Protein AF-A0AAV6AER6-F1 (afdb_monomer_lite)

Foldseek 3Di:
DVQQLVVVLVVCVVQDDPLVSVLSRCLVLLLCLVCVVVVVHPSCSLVVCPPPPNSVVSNCCSVPPNNVPPDPPDDDDDPVVCVVVCCVSRDDDDDDDD

Radius of gyration: 15.79 Å; chains: 1; bounding box: 26×46×36 Å

Structure (mmCIF, N/CA/C/O backbone):
data_AF-A0AAV6AER6-F1
#
_entry.id   AF-A0AAV6AER6-F1
#
loop_
_atom_site.group_PDB
_atom_site.id
_atom_site.type_symbol
_atom_site.label_atom_id
_atom_site.label_alt_id
_atom_site.label_comp_id
_atom_site.label_asym_id
_atom_site.label_entity_id
_atom_site.label_seq_id
_atom_site.pdbx_PDB_ins_code
_atom_site.Cartn_x
_atom_site.Cartn_y
_atom_site.Cartn_z
_atom_site.occupancy
_atom_site.B_iso_or_equiv
_atom_site.auth_seq_id
_atom_site.auth_comp_id
_atom_site.auth_asym_id
_atom_site.auth_atom_id
_atom_site.pdbx_PDB_model_num
ATOM 1 N N . PRO A 1 1 ? 12.482 1.322 3.821 1.00 61.44 1 PRO A N 1
ATOM 2 C CA . PRO A 1 1 ? 12.654 2.664 4.436 1.00 61.44 1 PRO A CA 1
ATOM 3 C C . PRO A 1 1 ? 11.960 2.686 5.803 1.00 61.44 1 PRO A C 1
ATOM 5 O O . PRO A 1 1 ? 11.039 1.902 5.987 1.00 61.44 1 PRO A O 1
ATOM 8 N N . PHE A 1 2 ? 12.405 3.508 6.757 1.00 86.50 2 PHE A N 1
ATOM 9 C CA . PHE A 1 2 ? 11.924 3.424 8.149 1.00 86.50 2 PHE A CA 1
ATOM 10 C C . P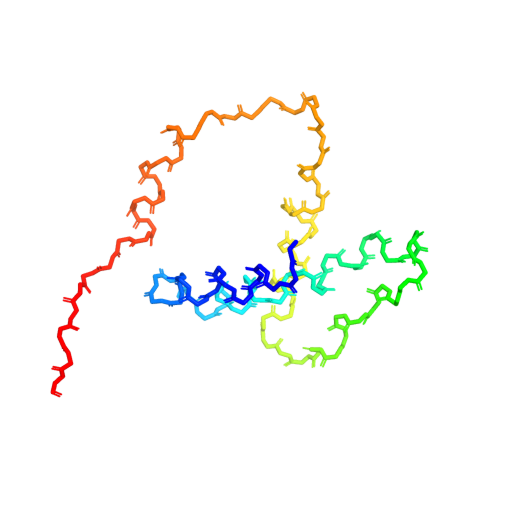HE A 1 2 ? 10.438 3.766 8.330 1.00 86.50 2 PHE A C 1
ATOM 12 O O . PHE A 1 2 ? 9.812 3.248 9.243 1.00 86.50 2 PHE A O 1
ATOM 19 N N . ASN A 1 3 ? 9.883 4.615 7.466 1.00 93.75 3 ASN A N 1
ATOM 20 C CA . ASN A 1 3 ? 8.526 5.142 7.602 1.00 93.75 3 ASN A CA 1
ATOM 21 C C . ASN A 1 3 ? 7.871 5.432 6.238 1.00 93.75 3 ASN A C 1
ATOM 23 O O . ASN A 1 3 ? 7.157 6.420 6.079 1.00 93.75 3 ASN A O 1
ATOM 27 N N . HIS A 1 4 ? 8.138 4.614 5.209 1.00 96.19 4 HIS A N 1
ATOM 28 C CA . HIS A 1 4 ? 7.622 4.912 3.862 1.00 96.19 4 HIS A CA 1
ATOM 29 C C . HIS A 1 4 ? 6.094 4.933 3.799 1.00 96.19 4 HIS A C 1
ATOM 31 O O . HIS A 1 4 ? 5.558 5.733 3.038 1.00 96.19 4 HIS A O 1
ATOM 37 N N . GLY A 1 5 ? 5.417 4.105 4.604 1.00 96.50 5 GLY A N 1
ATOM 38 C CA . GLY A 1 5 ? 3.957 4.111 4.726 1.00 96.50 5 GLY A CA 1
ATOM 39 C C . GLY A 1 5 ? 3.424 5.475 5.170 1.00 96.50 5 GLY A C 1
ATOM 40 O O . GLY A 1 5 ? 2.573 6.046 4.496 1.00 96.50 5 GLY A O 1
ATOM 41 N N . GLU A 1 6 ? 3.996 6.048 6.232 1.00 96.06 6 GLU A N 1
ATOM 42 C CA . GLU A 1 6 ? 3.628 7.379 6.745 1.00 96.06 6 GLU A CA 1
ATOM 43 C C . GLU A 1 6 ? 3.915 8.495 5.731 1.00 96.06 6 GLU A C 1
ATOM 45 O O . GLU A 1 6 ? 3.109 9.402 5.530 1.00 96.06 6 GLU A O 1
ATOM 50 N N . VAL A 1 7 ? 5.074 8.439 5.064 1.00 97.00 7 VAL A N 1
ATOM 51 C CA . VAL A 1 7 ? 5.459 9.461 4.079 1.00 97.00 7 VAL A CA 1
ATOM 52 C C . VAL A 1 7 ? 4.507 9.443 2.884 1.00 97.00 7 VAL A C 1
ATOM 54 O O . VAL A 1 7 ? 4.030 10.496 2.457 1.00 97.00 7 VAL A O 1
ATOM 57 N N . VAL A 1 8 ? 4.218 8.261 2.329 1.00 95.88 8 VAL A N 1
ATOM 58 C CA . VAL A 1 8 ? 3.359 8.156 1.144 1.00 95.88 8 VAL A CA 1
ATOM 59 C C . VAL A 1 8 ? 1.896 8.444 1.480 1.00 95.88 8 VAL A C 1
ATOM 61 O O . VAL A 1 8 ? 1.219 9.109 0.692 1.00 95.88 8 VAL A O 1
ATOM 64 N N . SER A 1 9 ? 1.414 8.019 2.654 1.00 97.06 9 SER A N 1
ATOM 65 C CA . SER A 1 9 ? 0.050 8.313 3.091 1.00 97.06 9 SER A CA 1
ATOM 66 C C . SER A 1 9 ? -0.140 9.816 3.289 1.00 97.06 9 SER A C 1
ATOM 68 O O . SER A 1 9 ? -1.119 10.361 2.785 1.00 97.06 9 SER A O 1
ATOM 70 N N . ALA A 1 10 ? 0.831 10.521 3.880 1.00 97.12 10 ALA A N 1
ATOM 71 C CA . ALA A 1 10 ? 0.778 11.973 4.045 1.00 97.12 10 ALA A CA 1
ATOM 72 C C . ALA A 1 10 ? 0.700 12.727 2.706 1.00 97.12 10 ALA A C 1
ATOM 74 O O . ALA A 1 10 ? -0.084 13.669 2.575 1.00 97.12 10 ALA A O 1
ATOM 75 N N . ILE A 1 11 ? 1.472 12.302 1.699 1.00 96.12 11 ILE A N 1
ATOM 76 C CA . ILE A 1 11 ? 1.453 12.902 0.354 1.00 96.12 11 ILE A CA 1
ATOM 77 C C . ILE A 1 11 ? 0.108 12.656 -0.342 1.00 96.12 11 ILE A C 1
ATOM 79 O O . ILE A 1 11 ? -0.439 13.558 -0.977 1.00 96.12 11 ILE A O 1
ATOM 83 N N . LEU A 1 12 ? -0.422 11.433 -0.245 1.00 96.62 12 LEU A N 1
ATOM 84 C CA . LEU A 1 12 ? -1.604 11.011 -0.998 1.00 96.62 12 LEU A CA 1
ATOM 85 C C . LEU A 1 12 ? -2.930 11.279 -0.284 1.00 96.62 12 LEU A C 1
ATOM 87 O O . LEU A 1 12 ? -3.965 11.279 -0.948 1.00 96.62 12 LEU A O 1
ATOM 91 N N . LYS A 1 13 ? -2.918 11.581 1.020 1.00 95.81 13 LYS A N 1
ATOM 92 C CA . LYS A 1 13 ? -4.101 11.855 1.851 1.00 95.81 13 LYS A CA 1
ATOM 93 C C . LYS A 1 13 ? -5.169 12.740 1.194 1.00 95.81 13 LY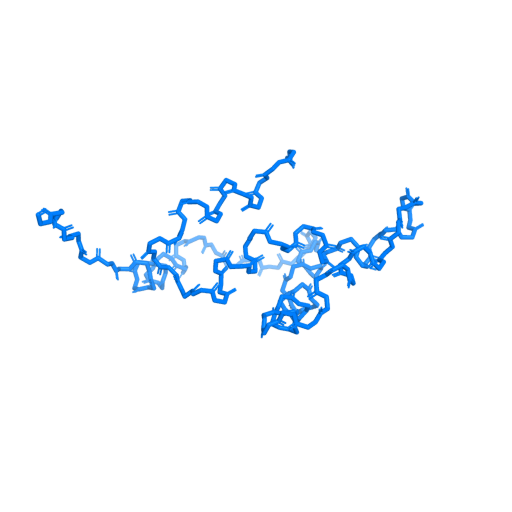S A C 1
ATOM 95 O O . LYS A 1 13 ? -6.337 12.370 1.274 1.00 95.81 13 LYS A O 1
ATOM 100 N N . PRO A 1 14 ? -4.852 13.880 0.546 1.00 94.19 14 PRO A N 1
ATOM 101 C CA . PRO A 1 14 ? -5.899 14.704 -0.054 1.00 94.19 14 PRO A CA 1
ATOM 102 C C . PRO A 1 14 ? -6.493 14.093 -1.330 1.00 94.19 14 PRO A C 1
ATOM 104 O O . PRO A 1 14 ? -7.571 14.507 -1.743 1.00 94.19 14 PRO A O 1
ATOM 107 N N . PHE A 1 15 ? -5.838 13.122 -1.964 1.00 95.62 15 PHE A N 1
ATOM 108 C CA . PHE A 1 15 ? -6.218 12.590 -3.276 1.00 95.62 15 PHE A CA 1
ATOM 109 C C . PHE A 1 15 ? -6.893 11.218 -3.223 1.00 95.62 15 PHE A C 1
ATOM 111 O O . PHE A 1 15 ? -7.456 10.784 -4.224 1.00 95.62 15 PHE A O 1
ATOM 118 N N . VAL A 1 16 ? -6.844 10.524 -2.085 1.00 95.56 16 VAL A N 1
ATOM 119 C CA . VAL A 1 16 ? -7.357 9.153 -1.956 1.00 95.56 16 VAL A CA 1
ATOM 120 C C . VAL A 1 16 ? -8.444 9.052 -0.889 1.00 95.56 16 VAL A C 1
ATOM 122 O O . VAL A 1 16 ? -8.565 9.901 -0.010 1.00 95.56 16 VAL A O 1
ATOM 125 N N . SER A 1 17 ? -9.259 8.000 -0.968 1.00 96.31 17 SER A N 1
ATOM 126 C CA . SER A 1 17 ? -10.248 7.665 0.065 1.00 96.31 17 SER A CA 1
ATOM 127 C C . SER A 1 17 ? -9.583 7.375 1.414 1.00 96.31 17 SER A C 1
ATOM 129 O O . SER A 1 17 ? -8.449 6.898 1.435 1.00 96.31 17 SER A O 1
ATOM 131 N N . GLU A 1 18 ? -10.329 7.508 2.511 1.00 97.62 18 GLU A N 1
ATOM 132 C CA . GLU A 1 18 ? -9.878 7.127 3.857 1.00 97.62 18 GLU A CA 1
ATOM 133 C C . GLU A 1 18 ? -9.349 5.684 3.927 1.00 97.62 18 GLU A C 1
ATOM 135 O O . GLU A 1 18 ? -8.258 5.470 4.451 1.00 97.62 18 GLU A O 1
ATOM 140 N N . ALA A 1 19 ? -10.040 4.726 3.295 1.00 98.31 19 ALA A N 1
ATOM 141 C CA . ALA A 1 19 ? -9.599 3.331 3.221 1.00 98.31 19 ALA A CA 1
ATOM 142 C C . ALA A 1 19 ? -8.200 3.191 2.597 1.00 98.31 19 ALA A C 1
ATOM 144 O O . ALA A 1 19 ? -7.315 2.560 3.170 1.00 98.31 19 ALA A O 1
ATOM 145 N N . ASN A 1 20 ? -7.973 3.841 1.451 1.00 97.94 20 ASN A N 1
ATOM 146 C CA . ASN A 1 20 ? -6.672 3.825 0.783 1.00 97.94 20 ASN A CA 1
ATOM 147 C C . ASN A 1 20 ? -5.588 4.589 1.546 1.00 97.94 20 ASN A C 1
ATOM 149 O O . ASN A 1 20 ? -4.442 4.157 1.549 1.00 97.94 20 ASN A O 1
ATOM 153 N N . HIS A 1 21 ? -5.929 5.700 2.196 1.00 98.12 21 HIS A N 1
ATOM 154 C CA . HIS A 1 21 ? -4.994 6.409 3.066 1.00 98.12 21 HIS A CA 1
ATOM 155 C C . HIS A 1 21 ? -4.541 5.506 4.223 1.00 98.12 21 HIS A C 1
ATOM 157 O O . HIS A 1 21 ? -3.342 5.356 4.451 1.00 98.12 21 HIS A O 1
ATOM 163 N N . TRP A 1 22 ? -5.494 4.851 4.894 1.00 98.50 22 TRP A N 1
ATOM 164 C CA . TRP A 1 22 ? -5.220 3.929 5.993 1.00 98.50 22 TRP A CA 1
ATOM 165 C C . TRP A 1 22 ? -4.378 2.736 5.534 1.00 98.50 22 TRP A C 1
ATOM 167 O O . TRP A 1 22 ? -3.373 2.415 6.162 1.00 98.50 22 TRP A O 1
ATOM 177 N N . MET A 1 23 ? -4.730 2.132 4.399 1.00 98.56 23 MET A N 1
ATOM 178 C CA . MET A 1 23 ? -3.953 1.063 3.772 1.00 98.56 23 MET A CA 1
ATOM 179 C C . MET A 1 23 ? -2.516 1.492 3.473 1.00 98.56 23 MET A C 1
ATOM 181 O O . MET A 1 23 ? -1.587 0.788 3.846 1.00 98.56 23 MET A O 1
ATOM 185 N N . LEU A 1 24 ? -2.306 2.648 2.839 1.00 97.75 24 LEU A N 1
ATOM 186 C CA . LEU A 1 24 ? -0.964 3.141 2.519 1.00 97.75 24 LEU A CA 1
ATOM 187 C C . LEU A 1 24 ? -0.095 3.304 3.769 1.00 97.75 24 LEU A C 1
ATOM 189 O O . LEU A 1 24 ? 1.081 2.953 3.743 1.00 97.75 24 LEU A O 1
ATOM 193 N N . GLU A 1 25 ? -0.676 3.789 4.859 1.00 98.00 25 GLU A N 1
ATOM 194 C CA . GLU A 1 25 ? 0.027 3.981 6.125 1.00 98.00 25 GLU A CA 1
ATOM 195 C C . GLU A 1 25 ? 0.372 2.648 6.811 1.00 98.00 25 GLU A C 1
ATOM 197 O O . GLU A 1 25 ? 1.487 2.478 7.304 1.00 98.00 25 GLU A O 1
ATOM 202 N N . HIS A 1 26 ? -0.550 1.679 6.791 1.00 98.06 26 HIS A N 1
ATOM 203 C CA . HIS A 1 26 ? -0.464 0.460 7.604 1.00 98.06 26 HIS A CA 1
ATOM 204 C C . HIS A 1 26 ? -0.006 -0.791 6.844 1.00 98.06 26 HIS A C 1
ATOM 206 O O . HIS A 1 26 ? 0.379 -1.770 7.491 1.00 98.06 26 HIS A O 1
ATOM 212 N N . HIS A 1 27 ? 0.020 -0.776 5.503 1.00 98.00 27 HIS A N 1
ATOM 213 C CA . HIS A 1 27 ? 0.472 -1.920 4.703 1.00 98.00 27 HIS A CA 1
ATOM 214 C C . HIS A 1 27 ? 1.829 -2.490 5.145 1.00 98.00 27 HIS A C 1
ATOM 216 O O . HIS A 1 27 ? 1.937 -3.713 5.137 1.00 98.00 27 HIS A O 1
ATOM 222 N N . PRO A 1 28 ? 2.828 -1.715 5.638 1.00 96.62 28 PRO A N 1
ATOM 223 C CA . PRO A 1 28 ? 4.103 -2.311 6.031 1.00 96.62 28 PRO A CA 1
ATOM 224 C C . PRO A 1 28 ? 3.952 -3.318 7.177 1.00 96.62 28 PRO A C 1
ATOM 226 O O . PRO A 1 28 ? 4.608 -4.352 7.176 1.00 96.62 28 PRO A O 1
ATOM 229 N N . VAL A 1 29 ? 3.059 -3.058 8.140 1.00 96.88 29 VAL A N 1
ATOM 230 C CA . VAL A 1 29 ? 2.790 -3.992 9.249 1.00 96.88 29 VAL A CA 1
ATOM 231 C C . VAL A 1 29 ? 1.971 -5.192 8.767 1.00 96.88 29 VAL A C 1
ATOM 233 O O . VAL A 1 29 ? 2.161 -6.306 9.249 1.00 96.88 29 VAL A O 1
ATOM 236 N N . PHE A 1 30 ? 1.073 -4.994 7.800 1.00 97.94 30 PHE A N 1
ATOM 237 C CA . PHE A 1 30 ? 0.268 -6.075 7.226 1.00 97.94 30 PHE A CA 1
ATOM 238 C C . PHE A 1 30 ? 1.089 -7.011 6.336 1.00 97.94 30 PHE A C 1
ATOM 240 O O . PHE A 1 30 ? 0.852 -8.219 6.356 1.00 97.94 30 PHE A O 1
ATOM 247 N N . GLN A 1 31 ? 2.080 -6.478 5.622 1.00 96.62 31 GLN A N 1
ATOM 248 C CA . GLN A 1 31 ? 2.995 -7.235 4.774 1.00 96.62 31 GLN A CA 1
ATOM 249 C C . GLN A 1 31 ? 3.886 -8.187 5.592 1.00 96.62 31 GLN A C 1
ATOM 251 O O . GLN A 1 31 ? 4.175 -9.299 5.154 1.00 96.62 31 GLN A O 1
ATOM 256 N N . VAL A 1 32 ? 4.245 -7.813 6.830 1.00 95.94 32 VAL A N 1
ATOM 257 C CA . VAL A 1 32 ? 5.025 -8.671 7.749 1.00 95.94 32 VAL A CA 1
ATOM 258 C C . VAL A 1 32 ? 4.374 -10.041 7.964 1.00 95.94 32 VAL A C 1
ATOM 260 O O . VAL A 1 32 ? 5.084 -11.004 8.242 1.00 95.94 32 VAL A O 1
ATOM 263 N N . TYR A 1 33 ? 3.058 -10.176 7.773 1.00 97.81 33 TYR A N 1
ATOM 264 C CA . TYR A 1 33 ? 2.375 -11.468 7.833 1.00 97.81 33 TYR A CA 1
ATOM 265 C C . TYR A 1 33 ? 3.004 -12.538 6.929 1.00 97.81 33 TYR A C 1
ATOM 267 O O . TYR A 1 33 ? 3.055 -13.707 7.310 1.00 97.81 33 TYR A O 1
ATOM 275 N N . PHE A 1 34 ? 3.517 -12.146 5.762 1.00 96.81 34 PHE A N 1
ATOM 276 C CA . PHE A 1 34 ? 4.027 -13.080 4.762 1.00 96.81 34 PHE A CA 1
ATOM 277 C C . PHE A 1 34 ? 5.476 -13.504 5.019 1.00 96.81 34 PHE A C 1
ATOM 279 O O . PHE A 1 34 ? 5.806 -14.681 4.877 1.00 96.81 34 PHE A O 1
ATOM 286 N N . TYR A 1 35 ? 6.333 -12.584 5.472 1.00 94.81 35 TYR A N 1
ATOM 287 C CA . TYR A 1 35 ? 7.768 -12.852 5.638 1.00 94.81 35 TYR A CA 1
ATOM 288 C C . TYR A 1 35 ? 8.258 -12.869 7.096 1.00 94.81 35 TYR A C 1
ATOM 290 O O . TYR A 1 35 ? 9.395 -13.273 7.360 1.00 94.81 35 TYR A O 1
ATOM 298 N N . GLY A 1 36 ? 7.437 -12.453 8.065 1.00 96.00 36 GLY A N 1
ATOM 299 C CA . GLY A 1 36 ? 7.835 -12.239 9.462 1.00 96.00 36 GLY A CA 1
ATOM 300 C C . GLY A 1 36 ? 8.464 -13.469 10.117 1.00 96.00 36 GLY A C 1
ATOM 301 O O . GLY A 1 36 ? 9.501 -13.357 10.775 1.00 96.00 36 GLY A O 1
ATOM 302 N N . CYS A 1 37 ? 7.929 -14.662 9.832 1.00 96.00 37 CYS A N 1
ATOM 303 C CA . CYS A 1 37 ? 8.470 -15.939 10.307 1.00 96.00 37 CYS A CA 1
ATOM 304 C C . CYS A 1 37 ? 9.938 -16.157 9.907 1.00 96.00 37 CYS A C 1
ATOM 306 O O . CYS A 1 37 ? 10.728 -16.661 10.707 1.00 96.00 37 CYS A O 1
ATOM 308 N N . HIS A 1 38 ? 10.329 -15.750 8.696 1.00 95.50 38 HIS A N 1
ATOM 309 C CA . HIS A 1 38 ? 11.704 -15.890 8.210 1.00 95.50 38 HIS A CA 1
ATOM 310 C C . HIS A 1 38 ? 12.670 -14.922 8.902 1.00 95.50 38 HIS A C 1
ATOM 312 O O . HIS A 1 38 ? 13.858 -15.217 9.028 1.00 95.50 38 HIS A O 1
ATOM 318 N N . LEU A 1 39 ? 12.155 -13.792 9.394 1.00 95.56 39 LEU A N 1
ATOM 319 C CA . LEU A 1 39 ? 12.926 -12.759 10.088 1.00 95.56 39 LEU A CA 1
ATOM 320 C C . LEU A 1 39 ? 12.837 -12.849 11.618 1.00 95.56 39 LEU A C 1
ATOM 322 O O . LEU A 1 39 ? 13.433 -12.022 12.304 1.00 95.56 39 LEU A O 1
ATOM 326 N N . LYS A 1 40 ? 12.131 -13.851 12.163 1.00 96.06 40 LYS A N 1
ATOM 327 C CA . LYS A 1 40 ? 11.848 -13.990 13.606 1.00 96.06 40 LYS A CA 1
ATOM 328 C C . LYS A 1 40 ? 11.109 -12.773 14.188 1.00 96.06 40 LYS A C 1
ATOM 330 O O . LYS A 1 40 ? 11.324 -12.404 15.341 1.00 96.06 40 LYS A O 1
ATOM 335 N N . ILE A 1 41 ? 10.249 -12.162 13.378 1.00 95.12 41 ILE A N 1
ATOM 336 C CA . ILE A 1 41 ? 9.327 -11.085 13.755 1.00 95.12 41 ILE A CA 1
ATOM 337 C C . ILE A 1 41 ? 7.929 -11.700 13.884 1.00 95.12 41 ILE A C 1
ATOM 339 O O . ILE A 1 41 ? 7.627 -12.667 13.187 1.00 95.12 41 ILE A O 1
ATOM 343 N N . ASP A 1 42 ? 7.081 -11.163 14.766 1.00 97.12 42 ASP A N 1
ATOM 344 C CA . ASP A 1 42 ? 5.691 -11.615 14.890 1.00 97.12 42 ASP A CA 1
ATOM 345 C C . ASP A 1 42 ? 4.911 -11.355 13.582 1.00 97.12 42 ASP A C 1
ATOM 347 O O . ASP A 1 42 ? 4.651 -10.193 13.254 1.00 97.12 42 ASP A O 1
ATOM 351 N N . PRO A 1 43 ? 4.511 -12.402 12.831 1.00 96.06 43 PRO A N 1
ATOM 352 C CA . PRO A 1 43 ? 3.739 -12.232 11.601 1.00 96.06 43 PRO A CA 1
ATOM 353 C C . PRO A 1 43 ? 2.341 -11.652 11.865 1.00 96.06 43 PRO A C 1
ATOM 355 O O . PRO A 1 43 ? 1.722 -11.085 10.968 1.00 96.06 43 PRO A O 1
ATOM 358 N N . ASN A 1 44 ? 1.826 -11.761 13.091 1.00 97.62 44 ASN A N 1
ATOM 359 C CA . ASN A 1 44 ? 0.497 -11.281 13.450 1.00 97.62 44 ASN A CA 1
ATOM 360 C C . ASN A 1 44 ? 0.517 -9.883 14.080 1.00 97.62 44 ASN A C 1
ATOM 362 O O . ASN A 1 44 ? -0.498 -9.458 14.622 1.00 97.62 44 ASN A O 1
ATOM 366 N N . ALA A 1 45 ? 1.608 -9.116 13.949 1.00 96.50 45 ALA A N 1
ATOM 367 C CA . ALA A 1 45 ? 1.682 -7.737 14.446 1.00 96.50 45 ALA A CA 1
ATOM 368 C C . ALA A 1 45 ? 0.526 -6.843 13.941 1.00 96.50 45 ALA A C 1
ATOM 370 O O . ALA A 1 45 ? 0.072 -5.942 14.650 1.00 96.50 45 ALA A O 1
ATOM 371 N N . ARG A 1 46 ? -0.012 -7.134 12.746 1.00 97.38 46 ARG A N 1
ATOM 372 C CA . ARG A 1 46 ? -1.205 -6.469 12.196 1.00 97.38 46 ARG A CA 1
ATOM 373 C C . ARG A 1 46 ? -2.440 -6.582 13.090 1.00 97.38 46 ARG A C 1
ATOM 375 O O . ARG A 1 46 ? -3.300 -5.711 13.034 1.00 97.38 46 ARG A O 1
ATOM 382 N N . ASP A 1 47 ? -2.530 -7.611 13.932 1.00 98.25 47 ASP A N 1
ATOM 383 C CA . ASP A 1 47 ? -3.702 -7.886 14.763 1.00 98.25 47 ASP A CA 1
ATOM 384 C C . ASP A 1 47 ? -3.975 -6.797 15.806 1.00 98.25 47 ASP A C 1
ATOM 386 O O . ASP A 1 47 ? -5.101 -6.691 16.294 1.00 98.25 47 ASP A O 1
ATOM 390 N N . HIS A 1 48 ? -2.990 -5.937 16.089 1.00 97.62 48 HIS A N 1
ATOM 391 C CA . HIS A 1 48 ? -3.189 -4.714 16.866 1.00 97.62 48 HIS A CA 1
ATOM 392 C C . HIS A 1 48 ? -4.299 -3.818 16.287 1.00 97.62 48 HIS A C 1
ATOM 394 O O . HIS A 1 48 ? -4.963 -3.095 17.026 1.00 97.62 48 HIS A O 1
ATOM 400 N N . TYR A 1 49 ? -4.537 -3.902 14.976 1.00 98.06 49 TYR A N 1
ATOM 401 C CA . TYR A 1 49 ? -5.544 -3.123 14.261 1.00 98.06 49 TYR A CA 1
ATOM 402 C C . TYR A 1 49 ? -6.874 -3.864 14.053 1.00 98.06 49 TYR A C 1
ATOM 404 O O . TYR A 1 49 ? -7.739 -3.359 13.331 1.00 98.06 49 TYR A O 1
ATOM 412 N N . ARG A 1 50 ? -7.070 -5.059 14.641 1.00 97.50 50 ARG A N 1
ATOM 413 C CA . ARG A 1 50 ? -8.349 -5.783 14.522 1.00 97.50 50 ARG A CA 1
ATOM 414 C C . ARG A 1 50 ? -9.512 -4.898 14.979 1.00 97.50 50 ARG A C 1
ATOM 416 O O . ARG A 1 50 ? -9.437 -4.223 16.000 1.00 97.50 50 ARG A O 1
ATOM 423 N N . GLY A 1 51 ? -10.608 -4.939 14.223 1.00 97.62 51 GLY A N 1
ATOM 424 C CA . GLY A 1 51 ? -11.799 -4.119 14.465 1.00 97.62 51 GLY A CA 1
ATOM 425 C C . GLY A 1 51 ? -11.795 -2.763 13.751 1.00 97.62 51 GLY A C 1
ATOM 426 O O . GLY A 1 51 ? -12.833 -2.105 13.725 1.00 97.62 51 GLY A O 1
ATOM 427 N N . ASN A 1 52 ? -10.684 -2.353 13.126 1.00 98.25 52 ASN A N 1
ATOM 428 C CA . ASN A 1 52 ? -10.697 -1.218 12.205 1.00 98.25 52 ASN A CA 1
ATOM 429 C C . ASN A 1 52 ? -11.474 -1.585 10.919 1.00 98.25 52 ASN A C 1
ATOM 431 O O . ASN A 1 52 ? -11.245 -2.669 10.375 1.00 98.25 52 ASN A O 1
ATOM 435 N N . PRO A 1 53 ? -12.345 -0.702 10.388 1.00 98.50 53 PRO A N 1
ATOM 436 C CA . PRO A 1 53 ? -13.129 -0.975 9.177 1.00 98.50 53 PRO A CA 1
ATOM 437 C C . PRO A 1 53 ? -12.286 -1.215 7.912 1.00 98.50 53 PRO A C 1
ATOM 439 O O . PRO A 1 53 ? -12.812 -1.699 6.914 1.00 98.50 53 PRO A O 1
ATOM 442 N N . HIS A 1 54 ? -10.997 -0.877 7.928 1.00 98.62 54 HIS A N 1
ATOM 443 C CA . HIS A 1 54 ? -10.081 -1.033 6.798 1.00 98.62 54 HIS A CA 1
ATOM 444 C C . HIS A 1 54 ? -9.073 -2.175 6.983 1.00 98.62 54 HIS A C 1
ATOM 446 O O . HIS A 1 54 ? -8.215 -2.363 6.124 1.00 98.62 54 HIS A O 1
ATOM 452 N N . PHE A 1 55 ? -9.184 -2.963 8.061 1.00 98.69 55 PHE A N 1
ATOM 453 C CA . PHE A 1 55 ? -8.300 -4.105 8.316 1.00 98.69 55 PHE A CA 1
ATOM 454 C C . PHE A 1 55 ? -8.302 -5.097 7.146 1.00 98.69 55 PHE A C 1
ATOM 456 O O . PHE A 1 55 ? -7.247 -5.387 6.583 1.00 98.69 55 PHE A O 1
ATOM 463 N N . ASP A 1 56 ? -9.484 -5.583 6.756 1.00 98.56 56 ASP A N 1
ATOM 464 C CA . ASP A 1 56 ? -9.608 -6.597 5.703 1.00 98.56 56 ASP A CA 1
ATOM 465 C C . ASP A 1 56 ? -9.196 -6.040 4.336 1.00 98.56 56 ASP A C 1
ATOM 467 O O . ASP A 1 56 ? -8.515 -6.727 3.582 1.00 98.56 56 ASP A O 1
ATOM 471 N N . HIS A 1 57 ? -9.509 -4.768 4.060 1.00 98.56 57 HIS A N 1
ATOM 472 C CA . HIS A 1 57 ? -9.076 -4.059 2.848 1.00 98.56 57 HIS A CA 1
ATOM 473 C C . HIS A 1 57 ? -7.545 -4.037 2.709 1.00 98.56 57 HIS A C 1
ATOM 475 O O . HIS A 1 57 ? -7.003 -4.356 1.654 1.00 98.56 57 HIS A O 1
ATOM 481 N N . THR A 1 58 ? -6.823 -3.718 3.786 1.00 98.69 58 THR A N 1
ATOM 482 C CA . THR A 1 58 ? -5.350 -3.709 3.770 1.00 98.69 58 THR A CA 1
ATOM 483 C C . THR A 1 58 ? -4.768 -5.118 3.706 1.00 98.69 58 THR A C 1
ATOM 485 O O . THR A 1 58 ? -3.776 -5.340 3.013 1.00 98.69 58 THR A O 1
ATOM 488 N N . ALA A 1 59 ? -5.381 -6.090 4.388 1.00 98.44 59 ALA A N 1
ATOM 489 C CA . ALA A 1 59 ? -4.958 -7.485 4.308 1.00 98.44 59 ALA A CA 1
ATOM 490 C C . ALA A 1 59 ? -5.121 -8.054 2.890 1.00 98.44 59 ALA A C 1
ATOM 492 O O . ALA A 1 59 ? -4.215 -8.729 2.399 1.00 98.44 59 ALA A O 1
ATOM 493 N N . GLU A 1 60 ? -6.239 -7.749 2.228 1.00 98.50 60 GLU A N 1
ATOM 494 C CA . GLU A 1 60 ? -6.499 -8.114 0.835 1.00 98.50 60 GLU A CA 1
ATOM 495 C C . GLU A 1 60 ? -5.487 -7.457 -0.106 1.00 98.50 60 GLU A C 1
ATOM 497 O O . GLU A 1 60 ? -4.889 -8.151 -0.928 1.00 98.50 60 GLU A O 1
ATOM 502 N N . PHE A 1 61 ? -5.221 -6.155 0.054 1.00 98.50 61 PHE A N 1
ATOM 503 C CA . PHE A 1 61 ? -4.208 -5.466 -0.745 1.00 98.50 61 PHE A CA 1
ATOM 504 C C . PHE A 1 61 ? -2.839 -6.145 -0.645 1.00 98.50 61 PHE A C 1
ATOM 506 O O . PHE A 1 61 ? -2.212 -6.424 -1.671 1.00 98.50 61 PHE A O 1
ATOM 513 N N . CYS A 1 62 ? -2.389 -6.465 0.572 1.00 98.19 62 CYS A N 1
ATOM 514 C CA . CYS A 1 62 ? -1.096 -7.114 0.746 1.00 98.19 62 CYS A CA 1
ATOM 515 C C . CYS A 1 62 ? -1.057 -8.521 0.129 1.00 98.19 62 CYS A C 1
ATOM 517 O O . CYS A 1 62 ? -0.048 -8.897 -0.463 1.00 98.19 62 CYS A O 1
ATOM 519 N N . ALA A 1 63 ? -2.155 -9.279 0.230 1.00 97.88 63 ALA A N 1
ATOM 520 C CA . ALA A 1 63 ? -2.253 -10.632 -0.314 1.00 97.88 63 ALA A CA 1
ATOM 521 C C . ALA A 1 63 ? -2.323 -10.673 -1.847 1.00 97.88 63 ALA A C 1
ATOM 523 O O . ALA A 1 63 ? -1.766 -11.583 -2.458 1.00 97.88 63 ALA A O 1
ATOM 524 N N . LEU A 1 64 ? -3.030 -9.722 -2.462 1.00 97.44 64 LEU A N 1
ATOM 525 C CA . LEU A 1 64 ? -3.294 -9.728 -3.901 1.00 97.44 64 LEU A CA 1
ATOM 526 C C . LEU A 1 64 ? -2.289 -8.917 -4.715 1.00 97.44 64 LEU A C 1
ATOM 528 O O . LEU A 1 64 ? -2.095 -9.225 -5.889 1.00 97.44 64 LEU A O 1
ATOM 532 N N . TYR A 1 65 ? -1.688 -7.878 -4.130 1.00 96.50 65 TYR A N 1
ATOM 533 C CA . TYR A 1 65 ? -0.905 -6.901 -4.889 1.00 96.50 65 TYR A CA 1
ATOM 534 C C . TYR A 1 65 ? 0.492 -6.641 -4.327 1.00 96.50 65 TYR A C 1
ATOM 536 O O . TYR A 1 65 ? 1.411 -6.463 -5.116 1.00 96.50 65 TYR A O 1
ATOM 544 N N .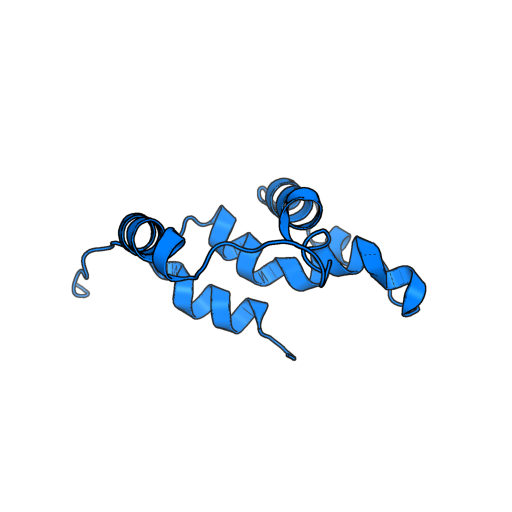 ASP A 1 66 ? 0.687 -6.611 -3.009 1.00 96.12 66 ASP A N 1
ATOM 545 C CA . ASP A 1 66 ? 1.991 -6.255 -2.421 1.00 96.12 66 ASP A CA 1
ATOM 546 C C . ASP A 1 66 ? 2.970 -7.439 -2.436 1.00 96.12 66 ASP A C 1
ATOM 548 O O . ASP A 1 66 ? 3.947 -7.449 -3.184 1.00 96.12 66 ASP A O 1
ATOM 552 N N . GLU A 1 67 ? 2.665 -8.496 -1.678 1.00 94.56 67 GLU A N 1
ATOM 553 C CA . GLU A 1 67 ? 3.605 -9.600 -1.450 1.00 94.56 67 GLU A CA 1
ATOM 554 C C . GLU A 1 67 ? 3.906 -10.400 -2.724 1.00 94.56 67 GLU A C 1
ATOM 556 O O . GLU A 1 67 ? 4.983 -10.967 -2.889 1.00 94.56 67 GLU A O 1
ATOM 561 N N . VAL A 1 68 ? 2.967 -10.444 -3.665 1.00 93.94 68 VAL A N 1
ATOM 562 C CA . VAL A 1 68 ? 3.129 -11.208 -4.909 1.00 93.94 68 VAL A CA 1
ATOM 563 C C . VAL A 1 68 ? 3.945 -10.469 -5.977 1.00 93.94 68 VAL A C 1
ATOM 565 O O . VAL A 1 68 ? 4.230 -11.042 -7.026 1.00 93.94 68 VAL A O 1
ATOM 568 N N . SER A 1 69 ? 4.360 -9.222 -5.726 1.00 94.19 69 SER A N 1
ATOM 569 C CA . SER A 1 69 ? 4.998 -8.347 -6.725 1.00 94.19 69 SER A CA 1
ATOM 570 C C . SER A 1 69 ? 6.536 -8.383 -6.732 1.00 94.19 69 SER A C 1
ATOM 572 O O . SER A 1 69 ? 7.172 -7.469 -7.256 1.00 94.19 69 SER A O 1
ATOM 574 N N . PHE A 1 70 ? 7.158 -9.433 -6.183 1.00 90.88 70 PHE A N 1
ATOM 575 C CA . PHE A 1 70 ? 8.625 -9.564 -6.094 1.00 90.88 70 PHE A CA 1
ATOM 576 C C . PHE A 1 70 ? 9.257 -10.523 -7.120 1.00 90.88 70 PHE A C 1
ATOM 578 O O . PHE A 1 70 ? 10.439 -10.842 -6.995 1.00 90.88 70 PHE A O 1
ATOM 585 N N . ASP A 1 71 ? 8.519 -10.982 -8.138 1.00 93.94 71 ASP A N 1
ATOM 586 C CA . ASP A 1 71 ? 9.084 -11.812 -9.213 1.00 93.94 71 ASP A CA 1
ATOM 587 C C . ASP A 1 71 ? 9.922 -10.960 -10.193 1.00 93.94 71 ASP A C 1
ATOM 589 O O . ASP A 1 71 ? 9.361 -10.165 -10.954 1.00 93.94 71 ASP A O 1
ATOM 593 N N . PRO A 1 72 ? 11.261 -11.127 -10.241 1.00 94.38 72 PRO A N 1
ATOM 594 C CA . PRO A 1 72 ? 12.116 -10.358 -11.143 1.00 94.38 72 PRO A CA 1
ATOM 595 C C . PRO A 1 72 ? 11.914 -10.709 -12.624 1.00 94.38 72 PRO A C 1
ATOM 597 O O . PRO A 1 72 ? 12.368 -9.959 -13.487 1.00 94.38 72 PRO A O 1
ATOM 600 N N . ALA A 1 73 ? 11.277 -11.842 -12.935 1.00 96.31 73 ALA A N 1
ATOM 601 C CA . ALA A 1 73 ? 10.963 -12.255 -14.298 1.00 96.31 73 ALA A CA 1
ATOM 602 C C . ALA A 1 73 ? 9.591 -11.746 -14.778 1.00 96.31 73 ALA A C 1
ATOM 604 O O . ALA A 1 73 ? 9.244 -11.944 -15.946 1.00 96.31 73 ALA A O 1
ATOM 605 N N . TYR A 1 74 ? 8.814 -11.079 -13.916 1.00 94.62 74 TYR A N 1
ATOM 606 C CA . TYR A 1 74 ? 7.499 -10.570 -14.278 1.00 94.62 74 TYR A CA 1
ATOM 607 C C . TYR A 1 74 ? 7.594 -9.454 -15.327 1.00 94.62 74 TYR A C 1
ATOM 609 O O . TYR A 1 74 ? 8.252 -8.426 -15.137 1.00 94.62 74 TYR A O 1
ATOM 617 N N . SER A 1 75 ? 6.887 -9.636 -16.444 1.00 95.94 75 SER A N 1
ATOM 618 C CA . SER A 1 75 ? 6.823 -8.644 -17.518 1.00 95.94 75 SER A CA 1
ATOM 619 C C . SER A 1 75 ? 5.926 -7.476 -17.107 1.00 95.94 75 SER A C 1
ATOM 621 O O . SER A 1 75 ? 4.716 -7.502 -17.322 1.00 95.94 75 SER A O 1
ATOM 623 N N . SER A 1 76 ? 6.530 -6.439 -16.527 1.00 94.38 76 SER A N 1
ATOM 624 C CA . SER A 1 76 ? 5.828 -5.215 -16.131 1.00 94.38 76 SER A CA 1
ATOM 625 C C . SER A 1 76 ? 5.561 -4.283 -17.315 1.00 94.38 76 SER A C 1
ATOM 627 O O . SER A 1 76 ? 6.428 -4.053 -18.159 1.00 94.38 76 SER A O 1
ATOM 629 N N . GLU A 1 77 ? 4.375 -3.679 -17.328 1.00 96.62 77 GLU A N 1
ATOM 630 C CA . GLU A 1 77 ? 4.050 -2.556 -18.209 1.00 96.62 77 GLU A CA 1
ATOM 631 C C . GLU A 1 77 ? 4.919 -1.323 -17.882 1.00 96.62 77 GLU A C 1
ATOM 633 O O . GLU A 1 77 ? 5.235 -1.080 -16.711 1.00 96.62 77 GLU A O 1
ATOM 638 N N . PRO A 1 78 ? 5.290 -0.490 -18.873 1.00 96.94 78 PRO A N 1
ATOM 639 C CA . PRO A 1 78 ? 6.008 0.747 -18.604 1.00 96.94 78 PRO A CA 1
ATOM 640 C C . PRO A 1 78 ? 5.132 1.744 -17.834 1.00 96.94 78 PRO A C 1
ATOM 642 O O . PRO A 1 78 ? 3.909 1.783 -17.961 1.00 96.94 78 PRO A O 1
ATOM 645 N N . MET A 1 79 ? 5.771 2.650 -17.092 1.00 96.12 79 MET A N 1
ATOM 646 C CA . MET A 1 79 ? 5.077 3.677 -16.299 1.00 96.12 79 MET A CA 1
ATOM 647 C C . MET A 1 79 ? 4.111 4.540 -17.134 1.00 96.12 79 MET A C 1
ATOM 649 O O . MET A 1 79 ? 3.074 4.988 -16.641 1.00 96.12 79 MET A O 1
ATOM 653 N N . THR A 1 80 ? 4.428 4.765 -18.412 1.00 97.88 80 THR A N 1
ATOM 654 C CA . THR A 1 80 ? 3.581 5.515 -19.349 1.00 97.88 80 THR A CA 1
ATOM 655 C C . THR A 1 80 ? 2.214 4.874 -19.563 1.00 97.88 80 THR A C 1
ATOM 657 O O . THR A 1 80 ? 1.251 5.614 -19.759 1.00 97.88 80 THR A O 1
ATOM 660 N N . THR A 1 81 ? 2.098 3.546 -19.451 1.00 98.19 81 THR A N 1
ATOM 661 C CA . THR A 1 81 ? 0.815 2.829 -19.517 1.00 98.19 81 THR A CA 1
ATOM 662 C C . THR A 1 81 ? -0.128 3.296 -18.402 1.00 98.19 81 THR A C 1
ATOM 664 O O . THR A 1 81 ? -1.317 3.512 -18.634 1.00 98.19 81 THR A O 1
ATOM 667 N N . PHE A 1 82 ? 0.399 3.545 -17.198 1.00 97.56 82 PHE A N 1
ATOM 668 C CA . PHE A 1 82 ? -0.396 3.916 -16.021 1.00 97.56 82 PHE A CA 1
ATOM 669 C C . PHE A 1 82 ? -0.611 5.422 -15.855 1.00 97.56 82 PHE A C 1
ATOM 671 O O . PHE A 1 82 ? -1.560 5.836 -15.187 1.00 97.56 82 PHE A O 1
ATOM 678 N N . ALA A 1 83 ? 0.229 6.260 -16.469 1.00 97.88 83 ALA A N 1
ATOM 679 C CA . ALA A 1 83 ? 0.197 7.709 -16.268 1.00 97.88 83 ALA A CA 1
ATOM 680 C C . ALA A 1 83 ? -1.195 8.355 -16.475 1.00 97.88 83 ALA A C 1
ATOM 682 O O . ALA A 1 83 ? -1.586 9.165 -15.627 1.00 97.88 83 ALA A O 1
ATOM 683 N N . PRO A 1 84 ? -1.995 8.003 -17.509 1.00 97.94 84 PRO A N 1
ATOM 684 C CA . PRO A 1 84 ? -3.345 8.551 -17.667 1.00 97.94 84 PRO A CA 1
ATOM 685 C C . PRO A 1 84 ? -4.298 8.144 -16.535 1.00 97.94 84 PRO A C 1
ATOM 687 O O . PRO A 1 84 ? -5.121 8.946 -16.095 1.00 97.94 84 PRO A O 1
ATOM 690 N N . MET A 1 85 ? -4.173 6.912 -16.031 1.00 97.81 85 MET A N 1
ATOM 691 C CA . MET A 1 85 ? -5.005 6.402 -14.938 1.00 97.81 85 MET A CA 1
ATOM 692 C C . MET A 1 85 ? -4.670 7.099 -13.623 1.00 97.81 85 MET A C 1
ATOM 694 O O . MET A 1 85 ? -5.575 7.562 -12.935 1.00 97.81 85 MET A O 1
ATOM 698 N N . VAL A 1 86 ? -3.378 7.247 -13.320 1.00 95.94 86 VAL A N 1
ATOM 699 C CA . VAL A 1 86 ? -2.906 7.954 -12.122 1.00 95.94 86 VAL A CA 1
ATOM 700 C C . VAL A 1 86 ? -3.384 9.404 -12.132 1.00 95.94 86 VAL A C 1
ATOM 702 O O . VAL A 1 86 ? -3.906 9.878 -11.128 1.00 95.94 86 VAL A O 1
ATOM 705 N N . ARG A 1 87 ? -3.286 10.102 -13.274 1.00 95.94 87 ARG A N 1
ATOM 706 C CA . ARG A 1 87 ? -3.789 11.483 -13.401 1.00 95.94 87 ARG A CA 1
ATOM 707 C C . ARG A 1 87 ? -5.282 11.578 -13.153 1.00 95.94 87 ARG A C 1
ATOM 709 O O . ARG A 1 87 ? -5.706 12.512 -12.493 1.00 95.94 87 ARG A O 1
ATOM 716 N N . ARG A 1 88 ? -6.060 10.620 -13.659 1.00 95.00 88 ARG A N 1
ATOM 717 C CA . ARG A 1 88 ? -7.509 10.576 -13.445 1.00 95.00 88 ARG A CA 1
ATOM 718 C C . ARG A 1 88 ? -7.863 10.327 -11.978 1.00 95.00 88 ARG A C 1
ATOM 720 O O . ARG A 1 88 ? -8.747 10.995 -11.464 1.00 95.00 88 ARG A O 1
ATOM 727 N N . VAL A 1 89 ? -7.198 9.375 -11.323 1.00 93.00 89 VAL A N 1
ATOM 728 C CA . VAL A 1 89 ? -7.489 8.998 -9.927 1.00 93.00 89 VAL A CA 1
ATOM 729 C C . VAL A 1 89 ? -7.052 10.082 -8.946 1.00 93.00 89 VAL A C 1
ATOM 731 O O . VAL A 1 89 ? -7.780 10.371 -8.005 1.00 93.00 89 VAL A O 1
ATOM 734 N N . LEU A 1 90 ? -5.892 10.700 -9.173 1.00 94.50 90 LEU A N 1
ATOM 735 C CA . LEU A 1 90 ? -5.349 11.738 -8.293 1.00 94.50 90 LEU A CA 1
ATOM 736 C C . LEU A 1 90 ? -5.805 13.154 -8.680 1.00 94.50 90 LEU A C 1
ATOM 738 O O . LEU A 1 90 ? -5.295 14.132 -8.136 1.00 94.50 90 LEU A O 1
ATOM 742 N N . HIS A 1 91 ? -6.743 13.290 -9.624 1.00 94.44 91 HIS A N 1
ATOM 743 C CA . HIS A 1 91 ? -7.283 14.591 -10.000 1.00 94.44 91 HIS A CA 1
ATOM 744 C C . HIS A 1 91 ? -8.140 15.149 -8.862 1.00 94.44 91 HIS A C 1
ATOM 746 O O . HIS A 1 91 ? -9.222 14.636 -8.574 1.00 94.44 91 HIS A O 1
ATOM 752 N N . ARG A 1 92 ? -7.687 16.244 -8.250 1.00 90.12 92 ARG A N 1
ATOM 753 C CA . ARG A 1 92 ? -8.471 17.001 -7.278 1.00 90.12 92 ARG A CA 1
ATOM 754 C C . ARG A 1 92 ? -8.223 18.488 -7.451 1.00 90.12 92 ARG A C 1
ATOM 756 O O . ARG A 1 92 ? -7.073 18.924 -7.442 1.00 90.12 92 ARG A O 1
ATOM 763 N N . ASP A 1 93 ? -9.306 19.249 -7.555 1.00 90.81 93 ASP A N 1
ATOM 764 C CA . ASP A 1 93 ? -9.226 20.703 -7.581 1.00 90.81 93 ASP A CA 1
ATOM 765 C C . ASP A 1 93 ? -8.770 21.217 -6.218 1.00 90.81 93 ASP A C 1
ATOM 767 O O . ASP A 1 93 ? -9.265 20.797 -5.165 1.00 90.81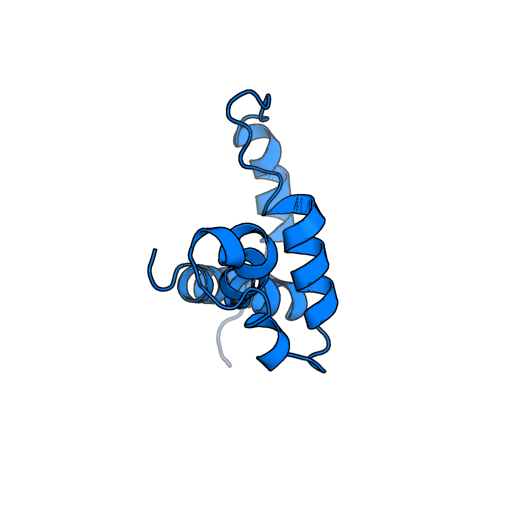 93 ASP A O 1
ATOM 771 N N . TRP A 1 94 ? -7.802 22.129 -6.233 1.00 88.75 94 TRP A N 1
ATOM 772 C CA . TRP A 1 94 ? -7.387 22.808 -5.019 1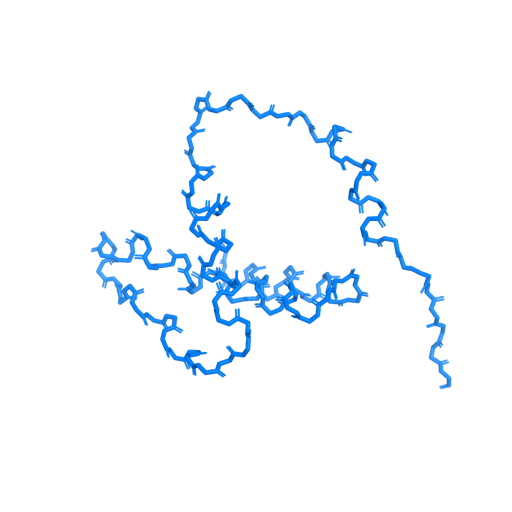.00 88.75 94 TRP A CA 1
ATOM 773 C C .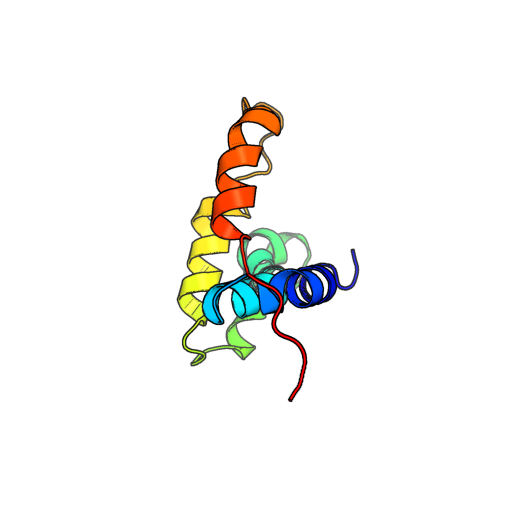 TRP A 1 94 ? -8.446 23.834 -4.619 1.00 88.75 94 TRP A C 1
ATOM 775 O O . TRP A 1 94 ? -8.798 24.720 -5.398 1.00 88.75 94 TRP A O 1
ATOM 785 N N . THR A 1 95 ? -8.923 23.730 -3.382 1.00 85.19 95 THR A N 1
ATOM 786 C CA . THR A 1 95 ? -9.818 24.712 -2.771 1.00 85.19 95 THR A CA 1
ATOM 787 C C . THR A 1 95 ? -9.048 25.503 -1.713 1.00 85.19 95 THR A C 1
ATOM 789 O O . THR A 1 95 ? -8.510 24.875 -0.793 1.00 85.19 95 THR A O 1
ATOM 792 N N . PRO A 1 96 ? -8.985 26.846 -1.799 1.00 87.12 96 PRO A N 1
ATOM 793 C CA . PRO A 1 96 ? -8.367 27.659 -0.757 1.00 87.12 96 PRO A CA 1
ATOM 794 C C . PRO A 1 96 ? -9.071 27.446 0.594 1.00 87.12 96 PRO A C 1
ATOM 796 O O . PRO A 1 96 ? -10.288 27.238 0.610 1.00 87.12 96 PRO A O 1
ATOM 799 N N . PRO A 1 97 ? -8.343 27.510 1.725 1.00 86.12 97 PRO A N 1
ATOM 800 C CA . PRO A 1 97 ? -8.969 27.594 3.042 1.00 86.12 97 PRO A CA 1
ATOM 801 C C . PRO A 1 97 ? -9.911 28.806 3.117 1.00 86.12 97 PRO A C 1
ATOM 803 O O . PRO A 1 97 ? -9.589 29.859 2.563 1.00 86.12 97 PRO A O 1
ATOM 806 N N . ALA A 1 98 ? -11.058 28.630 3.779 1.00 74.19 98 ALA A N 1
ATOM 807 C CA . ALA A 1 98 ? -12.015 29.700 4.068 1.00 74.19 98 ALA A CA 1
ATOM 808 C C . ALA A 1 98 ? -11.522 30.628 5.186 1.00 74.19 98 ALA A C 1
ATOM 810 O O . ALA A 1 98 ? -10.816 30.127 6.094 1.00 74.19 98 ALA A O 1
#

Sequence (98 aa):
PFNHGEVVSAILKPFVSEANHWMLEHHPVFQVYFYGCHLKIDPNARDHYRGNPHFDHTAEFCALYDEVSFDPAYSSEPMTTFAPMVRRVLHRDWTPPA

pLDDT: mean 95.44, std 4.94, range [61.44, 98.69]

Secondary structure (DSSP, 8-state):
-TTHHHHHHHHHTTTS-HHHHHHHHHHHHHHHHHHHHHHTS-TTGGGGGTT-TTHHHHHHHIIIIIGGGG-TT--PPPHHHHHHHHHHHT--------